Protein AF-A0ABD0MHL8-F1 (afdb_monomer_lite)

Radius of gyration: 12.95 Å; chains: 1; bounding box: 22×20×37 Å

Secondary structure (DSSP, 8-state):
-HHHHHHSSPPPHHHHHHHHHHSPTTPPP-TT---HHHHHHTHHHHTTT-

pLDDT: mean 89.6, std 5.94, range [62.53, 94.88]

Sequence (50 aa):
EEDCDSLNSDLTLVEVRSAIASLKSNKAPGPDGLSGELYKTFSENLSPYL

Structure (mmCIF, N/CA/C/O backbone):
data_AF-A0ABD0MHL8-F1
#
_entry.id   AF-A0ABD0MHL8-F1
#
loop_
_atom_site.group_PDB
_atom_site.id
_atom_site.type_symbol
_atom_site.label_atom_id
_atom_site.label_alt_id
_atom_site.label_comp_id
_atom_site.label_asym_id
_atom_site.label_entity_id
_atom_site.label_seq_id
_atom_site.pdbx_PDB_ins_code
_atom_site.Cartn_x
_atom_site.Cartn_y
_atom_site.Cartn_z
_atom_site.occupancy
_atom_site.B_iso_or_equiv
_atom_site.auth_seq_id
_atom_site.auth_comp_id
_atom_site.auth_asym_id
_atom_site.auth_atom_id
_atom_site.pdbx_PDB_model_num
ATOM 1 N N . GLU A 1 1 ? 0.679 -12.260 22.756 1.00 62.53 1 GLU A N 1
ATOM 2 C CA . GLU A 1 1 ? -0.786 -12.267 22.573 1.00 62.53 1 GLU A CA 1
ATOM 3 C C . GLU A 1 1 ? -1.240 -11.016 21.817 1.00 62.53 1 GLU A C 1
ATOM 5 O O . GLU A 1 1 ? -1.904 -11.180 20.807 1.00 62.53 1 GLU A O 1
ATOM 10 N N . GLU A 1 2 ? -0.741 -9.820 22.169 1.00 72.75 2 GLU A N 1
ATOM 11 C CA . GLU A 1 2 ? -1.066 -8.537 21.501 1.00 72.75 2 GLU A CA 1
ATOM 12 C C . GLU A 1 2 ? -0.943 -8.512 19.963 1.00 72.75 2 GLU A C 1
ATOM 14 O O . GLU A 1 2 ? -1.818 -7.958 19.303 1.00 72.75 2 GLU A O 1
ATOM 19 N N . ASP A 1 3 ? 0.084 -9.130 19.363 1.00 76.88 3 ASP A N 1
ATOM 20 C CA . ASP A 1 3 ? 0.234 -9.133 17.893 1.00 76.88 3 ASP A CA 1
ATOM 21 C C . ASP A 1 3 ? -0.906 -9.879 17.185 1.00 76.88 3 ASP A C 1
ATOM 23 O O . ASP A 1 3 ? -1.337 -9.493 16.099 1.00 76.88 3 ASP A O 1
ATOM 27 N N . CYS A 1 4 ? -1.410 -10.953 17.805 1.00 81.06 4 CYS A N 1
ATOM 28 C CA . CYS A 1 4 ? -2.504 -11.740 17.248 1.00 81.06 4 CYS A CA 1
ATOM 29 C C . CYS A 1 4 ? -3.803 -10.930 17.293 1.00 81.06 4 CYS A C 1
ATOM 31 O O . CYS A 1 4 ? -4.534 -10.883 16.309 1.00 81.06 4 CYS A O 1
ATOM 33 N N . ASP A 1 5 ? -4.059 -10.233 18.399 1.00 83.12 5 ASP A N 1
ATOM 34 C CA . ASP A 1 5 ? -5.248 -9.393 18.548 1.00 83.12 5 ASP A CA 1
ATOM 35 C C . ASP A 1 5 ? -5.214 -8.186 17.596 1.00 83.12 5 ASP A C 1
ATOM 37 O O . ASP A 1 5 ? -6.227 -7.850 16.980 1.00 83.12 5 ASP A O 1
ATOM 41 N N . SER A 1 6 ? -4.037 -7.583 17.386 1.00 82.69 6 SER A N 1
ATOM 42 C CA . SER A 1 6 ? -3.866 -6.486 16.426 1.00 82.69 6 SER A CA 1
ATOM 43 C C . SER A 1 6 ? -4.072 -6.928 14.973 1.00 82.69 6 SER A C 1
ATOM 45 O O . SER A 1 6 ? -4.582 -6.144 14.180 1.00 82.69 6 SER A O 1
ATOM 47 N N . LEU A 1 7 ? -3.696 -8.160 14.612 1.00 85.06 7 LEU A N 1
ATOM 48 C CA . LEU A 1 7 ? -3.899 -8.714 13.264 1.00 85.06 7 LEU A CA 1
ATOM 49 C C . LEU A 1 7 ? -5.347 -9.157 13.006 1.00 85.06 7 LEU A C 1
ATOM 51 O O . LEU A 1 7 ? -5.774 -9.185 11.855 1.00 85.06 7 LEU A O 1
ATOM 55 N N . ASN A 1 8 ? -6.084 -9.522 14.060 1.00 88.25 8 ASN A N 1
ATOM 56 C CA . ASN A 1 8 ? -7.499 -9.901 13.979 1.00 88.25 8 ASN A CA 1
ATOM 57 C C . ASN A 1 8 ? -8.456 -8.707 14.129 1.00 88.25 8 ASN A C 1
ATOM 59 O O . ASN A 1 8 ? -9.670 -8.884 14.042 1.00 88.25 8 ASN A O 1
ATOM 63 N N . SER A 1 9 ? -7.926 -7.512 14.389 1.00 87.75 9 SER A N 1
ATOM 64 C CA . SER A 1 9 ? -8.718 -6.287 14.475 1.00 87.75 9 SER A CA 1
ATOM 65 C C . SER A 1 9 ? -9.195 -5.841 13.090 1.00 87.75 9 SER A C 1
ATOM 67 O O . SER A 1 9 ? -8.563 -6.133 12.075 1.00 87.75 9 SER A O 1
ATOM 69 N N . ASP A 1 10 ? -10.318 -5.123 13.051 1.00 87.69 10 ASP A N 1
ATOM 70 C CA . ASP A 1 10 ? -10.861 -4.587 11.802 1.00 87.69 10 ASP A CA 1
ATOM 71 C C . ASP A 1 10 ? -9.878 -3.609 11.147 1.00 87.69 10 ASP A C 1
ATOM 73 O O . ASP A 1 10 ? -9.354 -2.699 11.795 1.00 87.69 10 ASP A O 1
ATOM 77 N N . LEU A 1 11 ? -9.671 -3.768 9.838 1.00 87.94 11 LEU A N 1
ATOM 78 C CA . LEU A 1 11 ? -8.792 -2.899 9.066 1.00 87.94 11 LEU A CA 1
ATOM 79 C C . LEU A 1 11 ? -9.420 -1.512 8.911 1.00 87.94 11 LEU A C 1
ATOM 81 O O . LEU A 1 11 ? -10.527 -1.360 8.386 1.00 87.94 11 LEU A O 1
ATOM 85 N N . THR A 1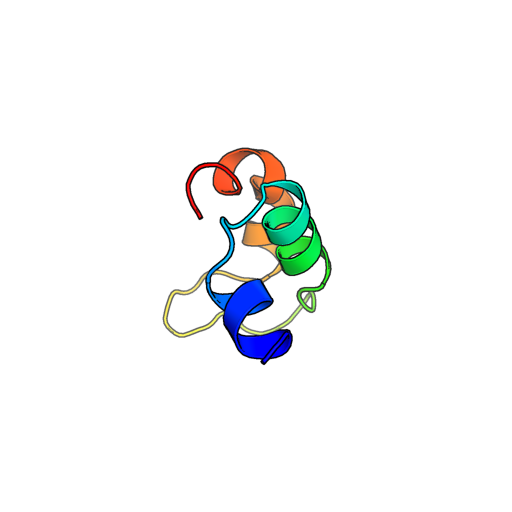 12 ? -8.705 -0.476 9.340 1.00 91.81 12 THR A N 1
ATOM 86 C CA . THR A 1 12 ? -9.205 0.895 9.231 1.00 91.81 12 THR A CA 1
ATOM 87 C C . THR A 1 12 ? -8.844 1.522 7.885 1.00 91.81 12 THR A C 1
ATOM 89 O O . THR A 1 12 ? -7.769 1.302 7.326 1.00 91.81 12 THR A O 1
ATOM 92 N N . LEU A 1 13 ? -9.703 2.418 7.381 1.00 92.56 13 LEU A N 1
ATOM 93 C CA . LEU A 1 13 ? -9.415 3.182 6.156 1.00 92.56 13 LEU A CA 1
ATOM 94 C C . LEU A 1 13 ? -8.096 3.962 6.246 1.00 92.56 13 LEU A C 1
ATOM 96 O O . LEU A 1 13 ? -7.417 4.161 5.242 1.00 92.56 13 LEU A O 1
ATOM 100 N N . VAL A 1 14 ? -7.736 4.428 7.444 1.00 91.88 14 VAL A N 1
ATOM 101 C CA . VAL A 1 14 ? -6.491 5.169 7.679 1.00 91.88 14 VAL A CA 1
ATOM 102 C C . VAL A 1 14 ? -5.279 4.264 7.476 1.00 91.88 14 VAL A C 1
ATOM 104 O O . VAL A 1 14 ? -4.311 4.688 6.844 1.00 91.88 14 VAL A O 1
ATOM 107 N N . GLU A 1 15 ? -5.337 3.021 7.951 1.00 92.69 15 GLU A N 1
ATOM 108 C CA . GLU A 1 15 ? -4.271 2.039 7.746 1.00 92.69 15 GLU A CA 1
ATOM 109 C C . GLU A 1 15 ? -4.109 1.691 6.272 1.00 92.69 15 GLU A C 1
ATOM 111 O O . GLU A 1 15 ? -2.985 1.729 5.773 1.00 92.69 15 GLU A O 1
ATOM 116 N N . VAL A 1 16 ? -5.209 1.461 5.547 1.00 93.75 16 VAL A N 1
ATOM 117 C CA . VAL A 1 16 ? -5.170 1.194 4.099 1.00 93.75 16 VAL A CA 1
ATOM 118 C C . VAL A 1 16 ? -4.524 2.357 3.347 1.00 93.75 16 VAL A C 1
ATOM 120 O O . VAL A 1 16 ? -3.594 2.165 2.561 1.00 93.75 16 VAL A O 1
ATOM 123 N N . ARG A 1 17 ? -4.949 3.593 3.633 1.00 94.31 17 ARG A N 1
ATOM 124 C CA . ARG A 1 17 ? -4.371 4.804 3.026 1.00 94.31 17 ARG A CA 1
ATOM 12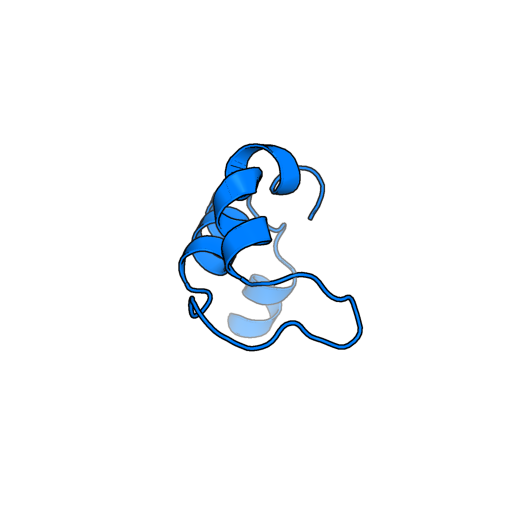5 C C . ARG A 1 17 ? -2.890 4.948 3.342 1.00 94.31 17 ARG A C 1
ATOM 127 O O . ARG A 1 17 ? -2.102 5.259 2.450 1.00 94.31 17 ARG A O 1
ATOM 134 N N . SER A 1 18 ? -2.508 4.715 4.594 1.00 93.81 18 SER A N 1
ATOM 135 C CA . SER A 1 18 ? -1.117 4.787 5.043 1.00 93.81 18 SER A CA 1
ATOM 136 C C . SER A 1 18 ? -0.253 3.724 4.356 1.00 93.81 18 SER A C 1
ATOM 138 O O . SER A 1 18 ? 0.824 4.031 3.838 1.00 93.81 18 SER A O 1
ATOM 140 N N . ALA A 1 19 ? -0.762 2.495 4.246 1.00 93.56 19 ALA A N 1
ATOM 141 C CA . ALA A 1 19 ? -0.106 1.405 3.536 1.00 93.56 19 ALA A CA 1
ATOM 142 C C . ALA A 1 19 ? 0.108 1.757 2.057 1.00 93.56 19 ALA A C 1
ATOM 144 O O . ALA A 1 19 ? 1.233 1.657 1.560 1.00 93.56 19 ALA A O 1
ATOM 145 N N . ILE A 1 20 ? -0.920 2.273 1.377 1.00 93.75 20 ILE A N 1
ATOM 146 C CA . ILE A 1 20 ? -0.830 2.744 -0.011 1.00 93.75 20 ILE A CA 1
ATOM 147 C C . ILE A 1 20 ? 0.186 3.890 -0.153 1.00 93.75 20 ILE A C 1
ATOM 149 O O . ILE A 1 20 ? 1.005 3.895 -1.077 1.00 93.75 20 ILE A O 1
A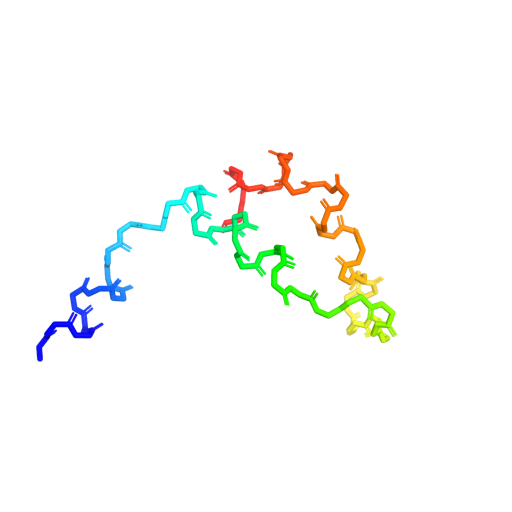TOM 153 N N . ALA A 1 21 ? 0.181 4.855 0.770 1.00 92.69 21 ALA A N 1
ATOM 154 C CA . ALA A 1 21 ? 1.122 5.973 0.760 1.00 92.69 21 ALA A CA 1
ATOM 155 C C . ALA A 1 21 ? 2.580 5.503 0.910 1.00 92.69 21 ALA A C 1
ATOM 157 O O . ALA A 1 21 ? 3.478 6.063 0.272 1.00 92.69 21 ALA A O 1
ATOM 158 N N . SER A 1 22 ? 2.803 4.438 1.688 1.00 94.38 22 SER A N 1
ATOM 159 C CA . SER A 1 22 ? 4.123 3.844 1.926 1.00 94.38 22 SER A CA 1
ATOM 160 C C . SER A 1 22 ? 4.704 3.083 0.723 1.00 94.38 22 SER A C 1
ATOM 162 O O . SER A 1 22 ? 5.908 2.806 0.693 1.00 94.38 22 SER A O 1
ATOM 164 N N . LEU A 1 23 ? 3.888 2.770 -0.295 1.00 91.94 23 LEU A N 1
ATOM 165 C CA . LEU A 1 23 ? 4.343 2.062 -1.494 1.00 91.94 23 LEU A CA 1
ATOM 166 C C . LEU A 1 23 ? 5.483 2.821 -2.187 1.00 91.94 23 LEU A C 1
ATOM 168 O O . LEU A 1 23 ? 5.494 4.050 -2.277 1.00 91.94 23 LEU A O 1
ATOM 172 N N . LYS A 1 24 ? 6.461 2.098 -2.737 1.00 90.06 24 LYS A N 1
ATOM 173 C CA . LYS A 1 24 ? 7.564 2.717 -3.489 1.00 90.06 24 LYS A CA 1
ATOM 174 C C . LYS A 1 24 ? 7.083 3.123 -4.884 1.00 90.06 24 LYS A C 1
ATOM 176 O O . LYS A 1 24 ? 6.583 2.287 -5.629 1.00 90.06 24 LYS A O 1
ATOM 181 N N . SER A 1 25 ? 7.267 4.393 -5.243 1.00 88.44 25 SER A N 1
ATOM 182 C CA . SER A 1 25 ? 6.986 4.896 -6.597 1.00 88.44 25 SER A CA 1
ATOM 183 C C . SER A 1 25 ? 8.046 4.420 -7.602 1.00 88.44 25 SER A C 1
ATOM 185 O O . SER A 1 25 ? 9.157 4.065 -7.195 1.00 88.44 25 SER A O 1
ATOM 187 N N . ASN A 1 26 ? 7.732 4.438 -8.904 1.00 85.69 26 ASN A N 1
ATOM 188 C CA . ASN A 1 26 ? 8.626 4.011 -9.992 1.00 85.69 26 ASN A CA 1
ATOM 189 C C . ASN A 1 26 ? 9.135 2.559 -9.884 1.00 85.69 26 ASN A C 1
ATOM 191 O O . ASN A 1 26 ? 10.209 2.219 -10.386 1.00 85.69 26 ASN A O 1
ATOM 195 N N . LYS A 1 27 ? 8.390 1.685 -9.199 1.00 88.50 27 LYS A N 1
ATOM 196 C CA . LYS A 1 27 ? 8.626 0.240 -9.249 1.00 88.50 27 LYS A CA 1
ATOM 197 C C . LYS A 1 27 ? 7.874 -0.354 -10.431 1.00 88.50 27 LYS A C 1
ATOM 199 O O . LYS A 1 27 ? 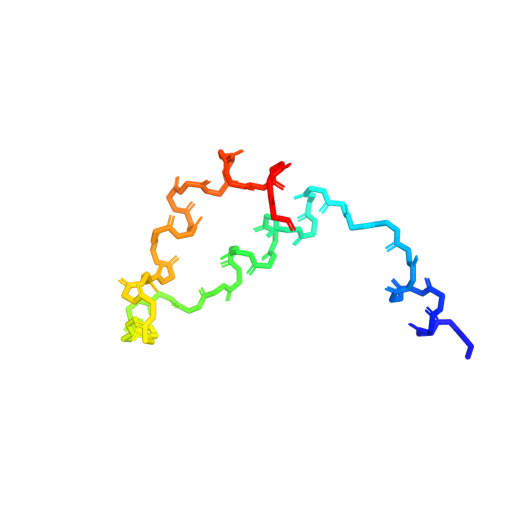6.776 0.091 -10.752 1.00 88.50 27 LYS A O 1
ATOM 204 N N . ALA A 1 28 ? 8.486 -1.354 -11.062 1.00 89.50 28 ALA A N 1
ATOM 205 C CA . ALA A 1 28 ? 7.823 -2.113 -12.109 1.00 89.50 28 ALA A CA 1
ATOM 206 C C . ALA A 1 28 ? 6.515 -2.708 -11.554 1.00 89.50 28 ALA A C 1
ATOM 208 O O . ALA A 1 28 ? 6.525 -3.194 -10.416 1.00 89.50 28 ALA A O 1
ATOM 209 N N . PRO A 1 29 ? 5.411 -2.641 -12.317 1.00 89.88 29 PRO A N 1
ATOM 210 C CA . PRO A 1 29 ? 4.156 -3.251 -11.912 1.00 89.88 29 PRO A CA 1
ATOM 211 C C . PRO A 1 29 ? 4.323 -4.765 -11.759 1.00 89.88 29 PRO A C 1
ATOM 213 O O . PRO A 1 29 ? 5.199 -5.378 -12.378 1.00 89.88 29 PRO A O 1
ATOM 216 N N . GLY A 1 30 ? 3.488 -5.356 -10.909 1.00 88.56 30 GLY A N 1
ATOM 217 C CA . GLY A 1 30 ? 3.438 -6.799 -10.735 1.00 88.56 30 GLY A CA 1
ATOM 218 C C . GLY A 1 30 ? 2.834 -7.508 -11.956 1.00 88.56 30 GLY A C 1
ATOM 219 O O . GLY A 1 30 ? 2.595 -6.894 -12.999 1.00 88.56 30 GLY A O 1
ATOM 220 N N . PRO A 1 31 ? 2.544 -8.813 -11.841 1.00 94.88 31 PRO A N 1
ATOM 221 C CA . PRO A 1 31 ? 1.829 -9.555 -12.883 1.00 94.88 31 PRO A CA 1
ATOM 222 C C . PRO A 1 31 ? 0.409 -9.017 -13.148 1.00 94.88 31 PRO A C 1
ATOM 224 O O . PRO A 1 31 ? -0.165 -9.311 -14.191 1.00 94.88 31 PRO A O 1
ATOM 227 N N . ASP A 1 32 ? -0.141 -8.224 -12.225 1.00 91.06 32 ASP A N 1
ATOM 228 C CA . ASP A 1 32 ? -1.408 -7.496 -12.346 1.00 91.06 32 ASP A CA 1
ATOM 229 C C . ASP A 1 32 ? -1.317 -6.246 -13.240 1.00 91.06 32 ASP A C 1
ATOM 231 O O . ASP A 1 32 ? -2.342 -5.719 -13.670 1.00 91.06 32 ASP A O 1
ATOM 235 N N . GLY A 1 33 ? -0.109 -5.757 -13.536 1.00 92.44 33 GLY A N 1
ATOM 236 C CA . GLY A 1 33 ? 0.097 -4.561 -14.352 1.00 92.44 33 GLY A CA 1
ATOM 237 C C . GLY A 1 33 ? -0.185 -3.238 -13.626 1.00 92.44 33 GLY A C 1
ATOM 238 O O . GLY A 1 33 ? -0.070 -2.180 -14.244 1.00 92.44 33 GLY A O 1
ATOM 239 N N . LEU A 1 34 ? -0.516 -3.262 -12.331 1.00 90.69 34 LEU A N 1
ATOM 240 C CA . LEU A 1 34 ? -0.842 -2.065 -11.553 1.00 90.69 34 LEU A CA 1
ATOM 241 C C . LEU A 1 34 ? 0.412 -1.548 -10.837 1.00 90.69 34 LEU A C 1
ATOM 243 O O . LEU A 1 34 ? 1.061 -2.268 -10.077 1.00 90.69 34 LEU A O 1
ATOM 247 N N . SER A 1 35 ? 0.784 -0.290 -11.084 1.00 91.94 35 SER A N 1
ATOM 248 C CA . SER A 1 35 ? 1.933 0.327 -10.415 1.00 91.94 35 SER A CA 1
ATOM 249 C C . SER A 1 35 ? 1.540 0.951 -9.077 1.00 91.94 35 SER A C 1
ATOM 251 O O . SER A 1 35 ? 0.382 1.294 -8.832 1.00 91.94 35 SER A O 1
ATOM 253 N N . GLY A 1 36 ? 2.534 1.177 -8.215 1.00 90.94 36 GL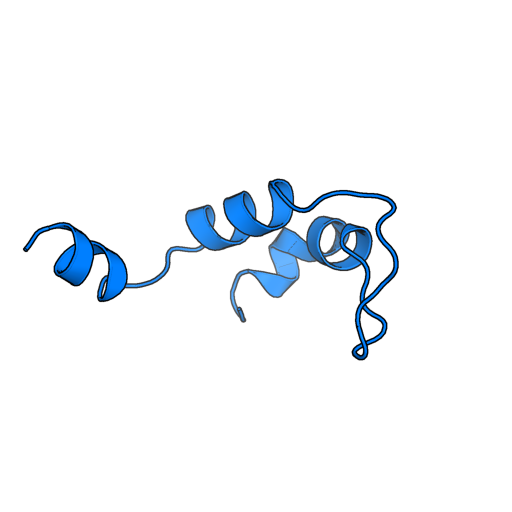Y A N 1
ATOM 254 C CA . GLY A 1 36 ? 2.339 1.906 -6.960 1.00 90.94 36 GLY A CA 1
ATOM 255 C C . GLY A 1 36 ? 1.772 3.320 -7.150 1.00 90.94 36 GLY A C 1
ATOM 256 O O . GLY A 1 36 ? 1.115 3.825 -6.242 1.00 90.94 36 GLY A O 1
ATOM 257 N N . GLU A 1 37 ? 1.979 3.961 -8.310 1.00 93.44 37 GLU A N 1
ATOM 258 C CA . GLU A 1 37 ? 1.345 5.254 -8.601 1.00 93.44 37 GLU A CA 1
ATOM 259 C C . GLU A 1 37 ? -0.174 5.137 -8.701 1.00 93.44 37 GLU A C 1
ATOM 261 O O . GLU A 1 37 ? -0.866 5.988 -8.154 1.00 93.44 37 GLU A O 1
ATOM 266 N N . LEU A 1 38 ? -0.694 4.078 -9.328 1.00 93.38 38 LEU A N 1
ATOM 267 C CA . LEU A 1 38 ? -2.135 3.874 -9.480 1.00 93.38 38 LEU A CA 1
ATOM 268 C C . LEU A 1 38 ? -2.821 3.807 -8.114 1.00 93.38 38 LEU A C 1
ATOM 270 O O . LEU A 1 38 ? -3.782 4.535 -7.867 1.00 93.38 38 LEU A O 1
ATOM 274 N N . TYR A 1 39 ? -2.277 3.002 -7.200 1.00 93.56 39 TYR A N 1
ATOM 275 C CA . TYR A 1 39 ? -2.809 2.895 -5.844 1.00 93.56 39 TYR A CA 1
ATOM 276 C C . TYR A 1 39 ? -2.779 4.243 -5.120 1.00 93.56 39 TYR A C 1
ATOM 278 O O . TYR A 1 39 ? -3.770 4.626 -4.508 1.00 93.56 39 TYR A O 1
ATOM 286 N N . LYS A 1 40 ? -1.687 5.008 -5.236 1.00 94.00 40 LYS A N 1
ATOM 287 C CA . LYS A 1 40 ? -1.584 6.341 -4.622 1.00 94.00 40 LYS A CA 1
ATOM 288 C C . LYS A 1 40 ? -2.594 7.329 -5.203 1.00 94.00 40 LYS A C 1
ATOM 290 O O . LYS A 1 40 ? -3.261 8.024 -4.437 1.00 94.00 40 LYS A O 1
ATOM 295 N N . THR A 1 41 ? -2.734 7.371 -6.527 1.00 94.19 41 THR A N 1
ATOM 296 C CA . THR A 1 41 ? -3.656 8.269 -7.236 1.00 94.19 41 THR A CA 1
ATOM 297 C C . THR A 1 41 ? -5.113 7.993 -6.879 1.00 94.19 41 THR A C 1
ATOM 299 O O . THR A 1 41 ? -5.865 8.937 -6.659 1.00 94.19 41 THR A O 1
ATOM 302 N N . PHE A 1 42 ? -5.505 6.724 -6.774 1.00 93.12 42 PHE A N 1
ATOM 303 C CA . PHE A 1 42 ? -6.880 6.329 -6.457 1.00 93.12 42 PHE A CA 1
ATOM 304 C C . PHE A 1 42 ? -7.065 5.910 -4.998 1.00 93.12 42 PHE A C 1
ATOM 306 O O . PHE A 1 42 ? -8.053 5.258 -4.677 1.00 93.12 42 PHE A O 1
ATOM 313 N N . SER A 1 43 ? -6.144 6.280 -4.106 1.00 93.38 43 SER A N 1
ATOM 314 C CA . SER A 1 43 ? -6.151 5.841 -2.706 1.00 93.38 43 SER A CA 1
ATOM 315 C C . SER A 1 43 ? -7.479 6.148 -2.011 1.00 93.38 43 SER A C 1
ATOM 317 O O . SER A 1 43 ? -8.062 5.254 -1.406 1.00 93.38 43 SER A O 1
ATOM 319 N N . GLU A 1 44 ? -8.031 7.351 -2.181 1.00 92.56 44 GLU A N 1
ATOM 320 C CA . GLU A 1 44 ? -9.337 7.732 -1.622 1.00 92.56 44 GLU A CA 1
ATOM 321 C C . GLU A 1 44 ? -10.494 6.867 -2.141 1.00 92.56 44 GLU A C 1
ATOM 323 O O . GLU A 1 44 ? -11.394 6.519 -1.378 1.00 92.56 44 GLU A O 1
ATOM 328 N N . ASN A 1 45 ? -10.463 6.509 -3.427 1.00 93.31 45 ASN A N 1
ATOM 329 C CA . ASN A 1 45 ? -11.504 5.716 -4.073 1.00 93.31 45 ASN A CA 1
ATOM 330 C C . ASN A 1 45 ? -11.360 4.219 -3.804 1.00 93.31 45 ASN A C 1
ATOM 332 O O . ASN A 1 45 ? -12.373 3.537 -3.773 1.00 93.31 45 ASN A O 1
ATOM 336 N N . LEU A 1 46 ? -10.136 3.712 -3.631 1.00 92.75 46 LEU A N 1
ATOM 337 C CA . LEU A 1 46 ? -9.846 2.291 -3.428 1.00 92.75 46 LEU A CA 1
ATOM 338 C C . LEU A 1 46 ? -9.903 1.880 -1.958 1.00 92.75 46 LEU A C 1
ATOM 340 O O . LEU A 1 46 ? -10.324 0.767 -1.675 1.00 92.75 46 LEU A O 1
ATOM 344 N N . SER A 1 47 ? -9.546 2.773 -1.028 1.00 92.38 47 SER A N 1
ATOM 345 C CA . SER A 1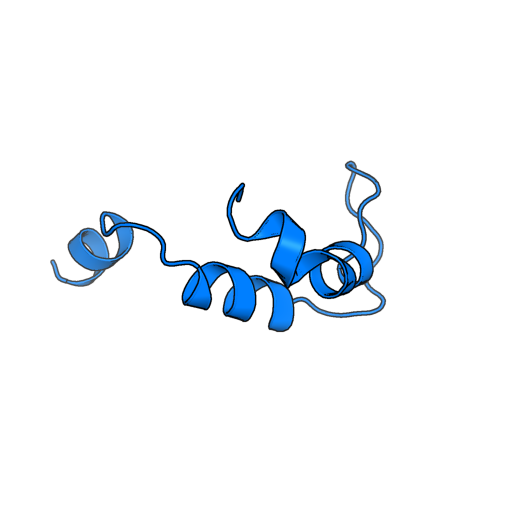 47 ? -9.524 2.471 0.412 1.00 92.38 47 SER A CA 1
ATOM 346 C C . SER A 1 47 ? -10.800 1.829 0.976 1.00 92.38 47 SER A C 1
ATOM 348 O O . SER A 1 47 ? -10.656 0.973 1.832 1.00 92.38 47 SER A O 1
ATOM 350 N N . PRO A 1 48 ? -12.035 2.199 0.569 1.00 92.19 48 PRO A N 1
ATOM 351 C CA . PRO A 1 48 ? -13.236 1.534 1.087 1.00 92.19 48 PRO A CA 1
ATOM 352 C C . PRO A 1 48 ? -13.519 0.150 0.481 1.00 92.19 48 PRO A C 1
ATOM 354 O O . PRO A 1 48 ? -14.465 -0.503 0.915 1.00 92.19 48 PRO A O 1
ATOM 357 N N . TYR A 1 49 ? -12.759 -0.282 -0.530 1.00 89.81 49 TYR A N 1
ATOM 358 C CA . TYR A 1 49 ? -12.934 -1.570 -1.216 1.00 89.81 49 TYR A CA 1
ATOM 359 C C . TYR A 1 49 ? -11.762 -2.542 -1.010 1.00 89.81 49 TYR A C 1
ATOM 361 O O . TYR A 1 49 ? -11.861 -3.688 -1.452 1.00 89.81 49 TYR A O 1
ATOM 369 N N . LEU A 1 50 ? -10.663 -2.075 -0.409 1.00 86.31 50 LEU A N 1
ATOM 370 C CA . LEU A 1 50 ? -9.458 -2.842 -0.080 1.00 86.31 50 LEU A CA 1
ATOM 371 C C . LEU A 1 50 ? -9.435 -3.148 1.416 1.00 86.31 50 LEU A C 1
ATOM 373 O O . LEU A 1 50 ? -9.043 -4.285 1.750 1.00 86.31 50 LEU A O 1
#

Foldseek 3Di:
DVVVVVVPDDDDLVNQLVVLVPFDAPDQDDVVRDGSVNCNVCSVVCSVVD

Organism: Cirrhinus mrigala (NCBI:txid683832)